Protein AF-A0AAP2YZU9-F1 (afdb_monomer_lite)

Organism: NCBI:txid2979990

Foldseek 3Di:
DDPLVVVLVVQLCVQLVVLQVQLVVCVVVVNNVSSVVSNVRSVVSNVVSVVVSVVVVD

pLDDT: mean 86.97, std 8.78, range [55.12, 95.81]

Radius of gyration: 13.38 Å; chains: 1; bounding box: 32×18×36 Å

InterPro domains:
  IPR055955 Protein of unknown function DUF7533 [PF24377] (12-52)

Structure (mmCIF, N/CA/C/O backbone):
data_AF-A0AAP2YZU9-F1
#
_entry.id   AF-A0AAP2YZU9-F1
#
loop_
_atom_site.group_PDB
_atom_site.id
_atom_site.type_symbol
_atom_site.label_atom_id
_atom_site.label_alt_id
_atom_site.label_comp_id
_atom_site.label_asym_id
_atom_site.label_entity_id
_atom_site.label_seq_id
_atom_site.pdbx_PDB_ins_code
_atom_site.Cartn_x
_atom_site.Cartn_y
_atom_site.Cartn_z
_atom_site.occupancy
_atom_site.B_iso_or_equiv
_atom_site.auth_seq_id
_atom_site.auth_comp_id
_atom_site.auth_asym_id
_atom_site.auth_atom_id
_atom_site.pdbx_PDB_model_num
ATOM 1 N N . MET A 1 1 ? -6.457 14.821 17.415 1.00 55.12 1 MET A N 1
ATOM 2 C CA . MET A 1 1 ? -6.383 13.735 16.407 1.00 55.12 1 MET A CA 1
ATOM 3 C C . MET A 1 1 ? -6.511 12.415 17.149 1.00 55.12 1 MET A C 1
ATOM 5 O O . MET A 1 1 ? -5.785 12.246 18.119 1.00 55.12 1 MET A O 1
ATOM 9 N N . SER A 1 2 ? -7.449 11.536 16.781 1.00 74.56 2 SER A N 1
ATOM 10 C CA . SER A 1 2 ? -7.594 10.222 17.430 1.00 74.56 2 SER A CA 1
ATOM 11 C C . SER A 1 2 ? -6.382 9.331 17.128 1.00 74.56 2 SER A C 1
ATOM 13 O O . SER A 1 2 ? -5.757 9.463 16.073 1.00 74.56 2 SER A O 1
ATOM 15 N N . LEU A 1 3 ? -6.055 8.415 18.043 1.00 78.75 3 LEU A N 1
ATOM 16 C CA . LEU A 1 3 ? -4.968 7.438 17.891 1.00 78.75 3 LEU A CA 1
ATOM 17 C C . LEU A 1 3 ? -5.079 6.648 16.574 1.00 78.75 3 LEU A C 1
ATOM 19 O O . LEU A 1 3 ? -4.090 6.451 15.876 1.00 78.75 3 LEU A O 1
ATOM 23 N N . THR A 1 4 ? -6.297 6.270 16.188 1.00 77.00 4 THR A N 1
ATOM 24 C CA . THR A 1 4 ? -6.592 5.546 14.943 1.00 77.00 4 THR A CA 1
ATOM 25 C C . THR A 1 4 ? -6.209 6.333 13.690 1.00 77.00 4 THR A C 1
ATOM 27 O O . THR A 1 4 ? -5.708 5.761 12.726 1.00 77.00 4 THR A O 1
ATOM 30 N N . ARG A 1 5 ? -6.357 7.661 13.711 1.00 78.44 5 ARG A N 1
ATOM 31 C CA . ARG A 1 5 ? -5.968 8.536 12.599 1.00 78.44 5 ARG A CA 1
ATOM 32 C C . ARG A 1 5 ? -4.445 8.701 12.501 1.00 78.44 5 ARG A C 1
ATOM 34 O O . ARG A 1 5 ? -3.916 8.839 11.405 1.00 78.44 5 ARG A O 1
ATOM 41 N N . TRP A 1 6 ? -3.731 8.633 13.624 1.00 83.69 6 TRP A N 1
ATOM 42 C CA . TRP A 1 6 ? -2.264 8.561 13.635 1.00 83.69 6 TRP A CA 1
ATOM 43 C C . TRP A 1 6 ? -1.741 7.220 13.116 1.00 83.69 6 TRP A C 1
ATOM 45 O O . TRP A 1 6 ? -0.800 7.200 12.326 1.00 83.69 6 TRP A O 1
ATOM 55 N N . LEU A 1 7 ? -2.386 6.114 13.496 1.00 82.44 7 LEU A N 1
ATOM 56 C CA . LEU A 1 7 ? -2.079 4.783 12.967 1.00 82.44 7 LEU A CA 1
ATOM 57 C C . LEU A 1 7 ? -2.321 4.706 11.453 1.00 82.44 7 LEU A C 1
ATOM 59 O O . LEU A 1 7 ? -1.492 4.143 10.744 1.00 82.44 7 LEU A O 1
ATOM 63 N N . TYR A 1 8 ? -3.384 5.346 10.950 1.00 80.25 8 TYR A N 1
ATOM 64 C CA . TYR A 1 8 ? -3.632 5.507 9.512 1.00 80.25 8 TYR A CA 1
ATOM 65 C C . TYR A 1 8 ? -2.461 6.192 8.802 1.00 80.25 8 TYR A C 1
ATOM 67 O O . TYR A 1 8 ? -1.935 5.676 7.816 1.00 80.25 8 TYR A O 1
ATOM 75 N N . PHE A 1 9 ? -2.014 7.339 9.318 1.00 81.19 9 PHE A N 1
ATOM 76 C CA . PHE A 1 9 ? -0.882 8.061 8.738 1.00 81.19 9 PHE A CA 1
ATOM 77 C C . PHE A 1 9 ? 0.404 7.234 8.761 1.00 81.19 9 PHE A C 1
ATOM 79 O O . PHE A 1 9 ? 1.082 7.146 7.740 1.00 81.19 9 PHE A O 1
ATOM 86 N N . LEU A 1 10 ? 0.718 6.594 9.889 1.00 85.94 10 LEU A N 1
ATOM 87 C CA . LEU A 1 10 ? 1.909 5.756 10.020 1.00 85.94 10 LEU A CA 1
ATOM 88 C C . LEU A 1 10 ? 1.881 4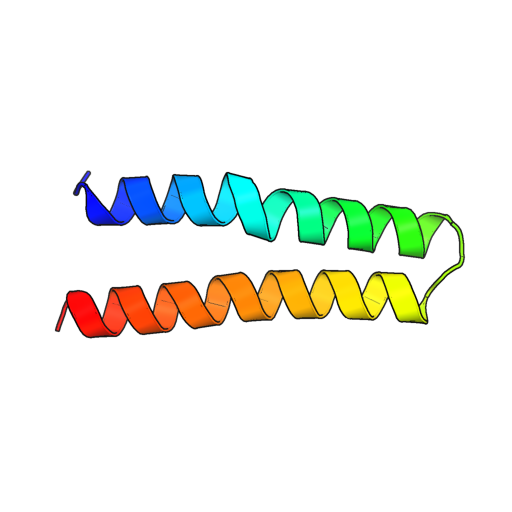.573 9.055 1.00 85.94 10 LEU A C 1
ATOM 90 O O . LEU A 1 10 ? 2.879 4.321 8.387 1.00 85.94 10 LEU A O 1
ATOM 94 N N . TRP A 1 11 ? 0.750 3.881 8.930 1.00 80.62 11 TRP A N 1
ATOM 95 C CA . TRP A 1 11 ? 0.603 2.757 8.007 1.00 80.62 11 TRP A CA 1
ATOM 96 C C . TRP A 1 11 ? 0.749 3.192 6.548 1.00 80.62 11 TRP A C 1
ATOM 98 O O . TRP A 1 11 ? 1.532 2.624 5.789 1.00 80.62 11 TRP A O 1
ATOM 108 N N . THR A 1 12 ? 0.040 4.254 6.164 1.00 81.69 12 THR A N 1
ATOM 109 C CA . THR A 1 12 ? 0.074 4.779 4.794 1.00 81.69 12 THR A CA 1
ATOM 110 C C . THR A 1 12 ? 1.486 5.231 4.426 1.00 81.69 12 THR A C 1
ATOM 112 O O . THR A 1 12 ? 1.971 4.953 3.332 1.00 81.69 12 THR A O 1
ATOM 115 N N . PHE A 1 13 ? 2.189 5.868 5.361 1.00 86.38 13 PHE A N 1
ATOM 116 C CA . PHE A 1 13 ? 3.546 6.351 5.141 1.00 86.38 13 PHE A CA 1
ATOM 117 C C . PHE A 1 13 ? 4.593 5.229 5.123 1.00 86.38 13 PHE A C 1
ATOM 119 O O . PHE A 1 13 ? 5.510 5.275 4.311 1.00 86.38 13 PHE A O 1
ATOM 126 N N . THR A 1 14 ? 4.466 4.215 5.984 1.00 89.12 14 THR A N 1
ATOM 127 C CA . THR A 1 14 ? 5.452 3.122 6.087 1.00 89.12 14 THR A CA 1
ATOM 128 C C . THR A 1 14 ? 5.250 2.012 5.062 1.00 89.12 14 THR A C 1
ATOM 130 O O . THR A 1 14 ? 6.226 1.364 4.695 1.00 89.12 14 THR A O 1
ATOM 133 N N . VAL A 1 15 ? 4.025 1.795 4.574 1.00 88.69 15 VAL A N 1
ATOM 134 C CA . VAL A 1 15 ? 3.716 0.701 3.639 1.00 88.69 15 VAL A CA 1
ATOM 135 C C . VAL A 1 15 ? 3.374 1.234 2.251 1.00 88.69 15 VAL A C 1
ATOM 137 O O . VAL A 1 15 ? 4.066 0.919 1.282 1.00 88.69 15 VAL A O 1
ATOM 140 N N . ALA A 1 16 ? 2.346 2.079 2.130 1.00 87.94 16 ALA A N 1
ATOM 141 C CA . ALA A 1 16 ? 1.899 2.557 0.820 1.00 87.94 16 ALA A CA 1
ATOM 142 C C . ALA A 1 16 ? 2.907 3.522 0.172 1.00 87.94 16 ALA A C 1
ATOM 144 O O . ALA A 1 16 ? 3.107 3.469 -1.040 1.00 87.94 16 ALA A O 1
ATOM 145 N N . GLY A 1 17 ? 3.591 4.348 0.972 1.00 89.62 17 GLY A N 1
ATOM 146 C CA . GLY A 1 17 ? 4.647 5.254 0.510 1.00 89.62 17 GLY A CA 1
ATOM 147 C C . GLY A 1 17 ? 5.777 4.531 -0.239 1.00 89.62 17 GLY A C 1
ATOM 148 O O . GLY A 1 17 ? 5.991 4.813 -1.420 1.00 89.62 17 GLY A O 1
ATOM 149 N N . PRO A 1 18 ? 6.479 3.566 0.386 1.00 92.94 18 PRO A N 1
ATOM 150 C CA . PRO A 1 18 ? 7.524 2.793 -0.280 1.00 92.94 18 PRO A CA 1
ATOM 151 C C . PRO A 1 18 ? 7.025 2.010 -1.493 1.00 92.94 18 PRO A C 1
ATOM 153 O O . PRO A 1 18 ? 7.712 1.988 -2.509 1.00 92.94 18 PRO A O 1
ATOM 156 N N . LEU A 1 19 ? 5.830 1.412 -1.427 1.00 93.06 19 LEU A N 1
ATOM 157 C CA . LEU A 1 19 ? 5.243 0.701 -2.569 1.00 93.06 19 LEU A CA 1
ATOM 158 C C . LEU A 1 19 ? 5.015 1.637 -3.760 1.00 93.06 19 LEU A C 1
ATOM 160 O O . LEU A 1 19 ? 5.362 1.291 -4.888 1.00 93.06 19 LEU A O 1
ATOM 164 N N . ALA A 1 20 ? 4.501 2.844 -3.514 1.00 92.25 20 ALA A N 1
ATOM 165 C CA . ALA A 1 20 ? 4.315 3.844 -4.557 1.00 92.25 20 ALA A CA 1
ATOM 166 C C . ALA A 1 20 ? 5.657 4.292 -5.159 1.00 92.25 20 ALA A C 1
ATOM 168 O O . ALA A 1 20 ? 5.794 4.346 -6.380 1.00 92.25 20 ALA A O 1
ATOM 169 N N . LEU A 1 21 ? 6.669 4.543 -4.320 1.00 93.75 21 LEU A N 1
ATOM 170 C CA . LEU A 1 21 ? 8.015 4.918 -4.767 1.00 93.75 21 LEU A CA 1
ATOM 171 C C . LEU A 1 21 ? 8.688 3.807 -5.583 1.00 93.75 21 LEU A C 1
ATOM 173 O O . LEU A 1 21 ? 9.271 4.086 -6.630 1.00 93.75 21 LEU A O 1
ATOM 177 N N . MET A 1 22 ? 8.570 2.547 -5.152 1.00 94.38 22 MET A N 1
ATOM 178 C CA . MET A 1 22 ? 9.049 1.390 -5.914 1.00 94.38 22 MET A CA 1
ATOM 179 C C . MET A 1 22 ? 8.324 1.278 -7.254 1.00 94.38 22 MET A C 1
ATOM 181 O O . MET A 1 22 ? 8.967 1.044 -8.273 1.00 94.3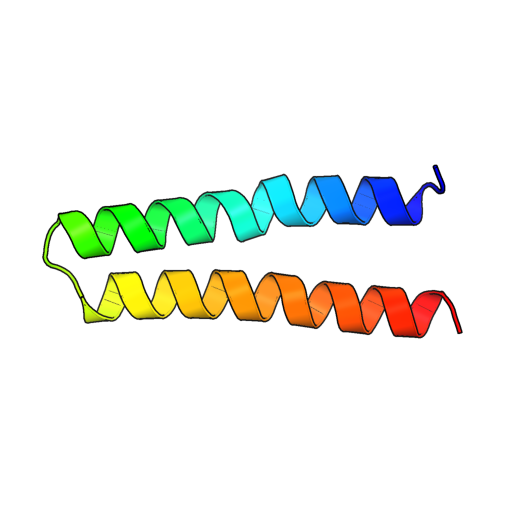8 22 MET A O 1
ATOM 185 N N . GLY A 1 23 ? 7.007 1.491 -7.272 1.00 93.31 23 GLY A N 1
ATOM 186 C CA . GLY A 1 23 ? 6.216 1.507 -8.498 1.00 93.31 23 GLY A CA 1
ATOM 187 C C . GLY A 1 23 ? 6.719 2.545 -9.491 1.00 93.31 23 GLY A C 1
ATOM 188 O O . GLY A 1 23 ? 7.066 2.194 -10.616 1.00 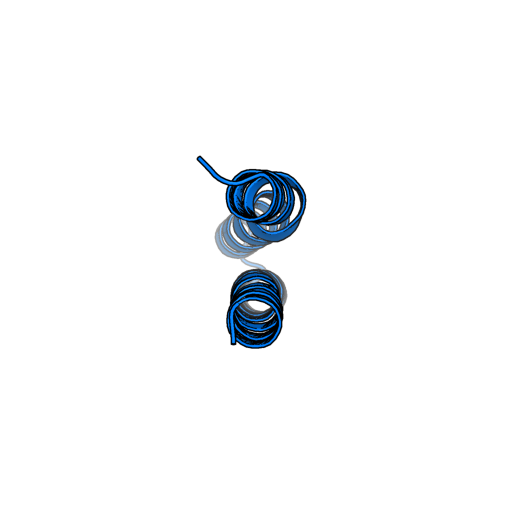93.31 23 GLY A O 1
ATOM 189 N N . VAL A 1 24 ? 6.851 3.800 -9.054 1.00 95.31 24 VAL A N 1
ATOM 190 C CA . VAL A 1 24 ? 7.366 4.895 -9.889 1.00 95.31 24 VAL A CA 1
ATOM 191 C C . VAL A 1 24 ? 8.783 4.602 -10.382 1.00 95.31 24 VAL A C 1
ATOM 193 O O . VAL A 1 24 ? 9.023 4.701 -11.581 1.00 95.31 24 VAL A O 1
ATOM 196 N N . SER A 1 25 ? 9.690 4.163 -9.502 1.00 95.62 25 SER A N 1
ATOM 197 C CA . SER A 1 25 ? 11.067 3.810 -9.881 1.00 95.62 25 SER A CA 1
ATOM 198 C C . SER A 1 25 ? 11.100 2.727 -10.962 1.00 95.62 25 SER A C 1
ATOM 200 O O . SER A 1 25 ? 11.817 2.844 -11.949 1.00 95.62 25 SER A O 1
ATOM 202 N N . ARG A 1 26 ? 10.287 1.674 -10.827 1.00 93.62 26 ARG A N 1
ATOM 203 C CA . ARG A 1 26 ? 10.239 0.588 -11.817 1.00 93.62 26 ARG A CA 1
ATOM 204 C C . ARG A 1 26 ? 9.658 1.039 -13.153 1.00 93.62 26 ARG A C 1
ATOM 206 O O . ARG A 1 26 ? 10.105 0.550 -14.187 1.00 93.62 26 ARG A O 1
ATOM 213 N N . LEU A 1 27 ? 8.699 1.967 -13.143 1.00 94.31 27 LEU A N 1
ATOM 214 C CA . LEU A 1 27 ? 8.188 2.583 -14.369 1.00 94.31 27 LEU A CA 1
ATOM 215 C C . LEU A 1 27 ? 9.263 3.431 -15.060 1.00 94.31 27 LEU A C 1
ATOM 217 O O . LEU A 1 27 ? 9.394 3.348 -16.280 1.00 94.31 27 LEU A O 1
ATOM 221 N N . THR A 1 28 ? 10.049 4.205 -14.303 1.00 95.31 28 THR A N 1
ATOM 222 C CA . THR A 1 28 ? 11.151 5.006 -14.863 1.00 95.31 28 THR A CA 1
ATOM 223 C C . THR A 1 28 ? 12.298 4.146 -15.387 1.00 95.31 28 THR A C 1
ATOM 225 O O . THR A 1 28 ? 12.942 4.532 -16.356 1.00 95.31 28 THR A O 1
ATOM 228 N N . ASP A 1 29 ? 12.489 2.949 -14.827 1.00 94.75 29 ASP A N 1
ATOM 229 C CA . ASP A 1 29 ? 13.480 1.966 -15.286 1.00 94.75 29 ASP A CA 1
ATOM 230 C C . ASP A 1 29 ? 13.007 1.150 -16.513 1.00 94.75 29 ASP A C 1
ATOM 232 O O . ASP A 1 29 ? 13.697 0.234 -16.961 1.00 94.75 29 ASP A O 1
ATOM 236 N N . GLY A 1 30 ? 11.810 1.426 -17.050 1.00 93.69 30 GLY A N 1
ATOM 237 C CA . GLY A 1 30 ? 11.232 0.714 -18.200 1.00 93.69 30 GLY A CA 1
ATOM 238 C C . GLY A 1 30 ? 10.574 -0.631 -17.861 1.00 93.69 30 GLY A C 1
ATOM 239 O O . GLY A 1 30 ? 10.092 -1.338 -18.746 1.00 93.69 30 GLY A O 1
ATOM 240 N N . SER A 1 31 ? 10.494 -0.998 -16.579 1.00 92.75 31 SER A N 1
ATOM 241 C CA . SER A 1 31 ? 9.809 -2.205 -16.108 1.00 92.75 31 SER A CA 1
ATOM 242 C C . SER A 1 31 ? 8.332 -1.915 -15.822 1.00 92.75 31 SER A C 1
ATOM 244 O O . SER A 1 31 ? 7.889 -1.860 -14.672 1.00 92.75 31 SER A O 1
ATOM 246 N N . TYR A 1 32 ? 7.550 -1.733 -16.889 1.00 91.19 32 TYR A N 1
ATOM 247 C CA . TYR A 1 32 ? 6.165 -1.255 -16.795 1.00 91.19 32 TYR A CA 1
ATOM 248 C C . TYR A 1 32 ? 5.228 -2.184 -16.017 1.00 91.19 32 TYR A C 1
ATOM 250 O O . TYR A 1 32 ? 4.441 -1.715 -15.199 1.00 91.19 32 TYR A O 1
ATOM 258 N N . VAL A 1 33 ? 5.338 -3.501 -16.225 1.00 94.50 33 VAL A N 1
ATOM 259 C CA . VAL A 1 33 ? 4.490 -4.492 -15.537 1.00 94.50 33 VAL A CA 1
ATOM 260 C C . VAL A 1 33 ? 4.752 -4.473 -14.033 1.00 94.50 33 VAL A C 1
ATOM 262 O O . VAL A 1 33 ? 3.820 -4.339 -13.247 1.00 94.50 33 VAL A O 1
ATOM 265 N N . ASN A 1 34 ? 6.022 -4.535 -13.624 1.00 91.06 34 ASN A N 1
ATOM 266 C CA . ASN A 1 34 ? 6.379 -4.515 -12.207 1.00 91.06 34 ASN A CA 1
ATOM 267 C C . ASN A 1 34 ? 6.020 -3.172 -11.564 1.00 91.06 34 ASN A C 1
ATOM 269 O O . ASN A 1 34 ? 5.476 -3.150 -10.464 1.00 91.06 34 ASN A O 1
ATOM 273 N N . GLY A 1 35 ? 6.267 -2.057 -12.259 1.00 91.81 35 GLY A N 1
ATOM 274 C CA . GLY A 1 35 ? 5.885 -0.732 -11.777 1.00 91.81 35 GLY A CA 1
ATOM 275 C C . GLY A 1 35 ? 4.379 -0.589 -11.565 1.00 91.81 35 GLY A C 1
ATOM 276 O O . GLY A 1 35 ? 3.952 -0.126 -10.508 1.00 91.81 35 GLY A O 1
ATOM 277 N N . ALA A 1 36 ? 3.567 -1.075 -12.508 1.00 95.00 36 ALA A N 1
ATOM 278 C CA . ALA A 1 36 ? 2.115 -1.102 -12.367 1.00 95.00 36 ALA A CA 1
ATOM 279 C C . ALA A 1 36 ? 1.663 -1.982 -11.191 1.00 95.00 36 ALA A C 1
ATOM 281 O O . ALA A 1 36 ? 0.813 -1.557 -10.413 1.00 95.00 36 ALA A O 1
ATOM 282 N N . VAL A 1 37 ? 2.259 -3.167 -11.006 1.00 95.50 37 VAL A N 1
ATOM 283 C CA . VAL A 1 37 ? 1.948 -4.055 -9.870 1.00 95.50 37 VAL A CA 1
ATOM 284 C C . VAL A 1 37 ? 2.210 -3.358 -8.534 1.00 95.50 37 VAL A C 1
ATOM 286 O O . VAL A 1 37 ? 1.344 -3.369 -7.663 1.00 95.50 37 VAL A O 1
ATOM 289 N N . PHE A 1 38 ? 3.360 -2.702 -8.373 1.00 93.31 38 PHE A N 1
ATOM 290 C CA . PHE A 1 38 ? 3.685 -1.979 -7.139 1.00 93.31 38 PHE A CA 1
ATOM 291 C C . PHE A 1 38 ? 2.736 -0.802 -6.870 1.00 93.31 38 PHE A C 1
ATOM 293 O O . PHE A 1 38 ? 2.331 -0.598 -5.725 1.00 93.31 38 PHE A O 1
ATOM 300 N N . LEU A 1 39 ? 2.317 -0.068 -7.907 1.00 93.06 39 LEU A N 1
ATOM 301 C CA . LEU A 1 39 ? 1.318 0.996 -7.761 1.00 93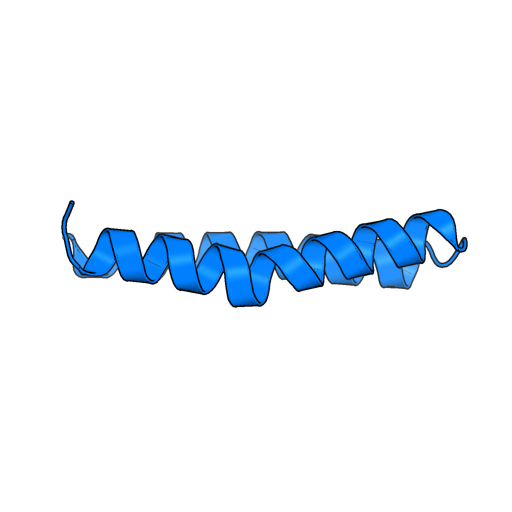.06 39 LEU A CA 1
ATOM 302 C C . LEU A 1 39 ? -0.062 0.452 -7.376 1.00 93.06 39 LEU A C 1
ATOM 304 O O . LEU A 1 39 ? -0.709 1.001 -6.487 1.00 93.06 39 LEU A O 1
ATOM 308 N N . VAL A 1 40 ? -0.500 -0.647 -7.994 1.00 95.81 40 VAL A N 1
ATOM 309 C CA . VAL A 1 40 ? -1.758 -1.314 -7.629 1.00 95.81 40 VAL A CA 1
ATOM 310 C C . VAL A 1 40 ? -1.707 -1.785 -6.176 1.00 95.81 40 VAL A C 1
ATOM 312 O O . VAL A 1 40 ? -2.650 -1.546 -5.428 1.00 95.81 40 VAL A O 1
ATOM 315 N N . LEU A 1 41 ? -0.594 -2.380 -5.739 1.00 93.00 41 LEU A N 1
ATOM 316 C CA . LEU A 1 41 ? -0.409 -2.791 -4.345 1.00 93.00 41 LEU A CA 1
ATOM 317 C C . LEU A 1 41 ? -0.469 -1.606 -3.374 1.00 93.00 41 LEU A C 1
ATOM 319 O O . LEU A 1 41 ? -1.071 -1.732 -2.307 1.00 93.00 41 LEU A O 1
ATOM 323 N N . ALA A 1 42 ? 0.096 -0.451 -3.737 1.00 91.94 42 ALA A N 1
ATOM 324 C CA . ALA A 1 42 ? -0.010 0.763 -2.930 1.00 91.94 42 ALA A CA 1
ATOM 325 C C . ALA A 1 42 ? -1.477 1.205 -2.769 1.00 91.94 42 ALA A C 1
ATOM 327 O O . ALA A 1 42 ? -1.921 1.464 -1.651 1.00 91.94 42 ALA A O 1
ATOM 328 N N . ILE A 1 43 ? -2.249 1.213 -3.861 1.00 93.31 43 ILE A N 1
ATOM 329 C CA . ILE A 1 43 ? -3.675 1.578 -3.849 1.00 93.31 43 ILE A CA 1
ATOM 330 C C . ILE A 1 43 ? -4.489 0.586 -3.011 1.00 93.31 43 ILE A C 1
ATOM 332 O O . ILE A 1 43 ? -5.263 0.999 -2.149 1.00 93.31 43 ILE A O 1
ATOM 336 N N . VAL A 1 44 ? -4.292 -0.719 -3.219 1.00 93.12 44 VAL A N 1
ATOM 337 C CA . VAL A 1 44 ? -4.987 -1.772 -2.462 1.00 93.12 44 VAL A CA 1
ATOM 338 C C . VAL A 1 44 ? -4.682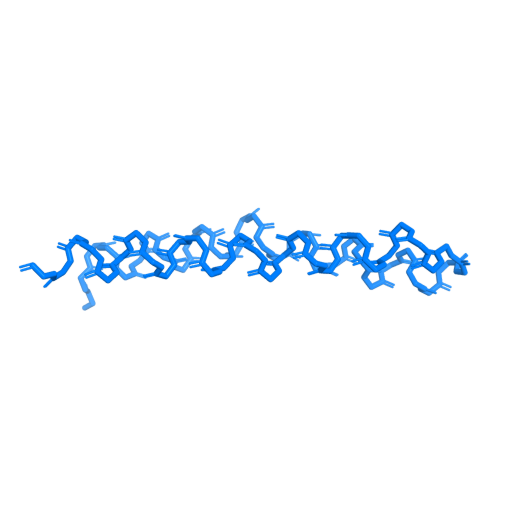 -1.654 -0.971 1.00 93.12 44 VAL A C 1
ATOM 340 O O . VAL A 1 44 ? -5.587 -1.771 -0.152 1.00 93.12 44 VAL A O 1
ATOM 343 N N . THR A 1 45 ? -3.434 -1.360 -0.607 1.00 90.38 45 TH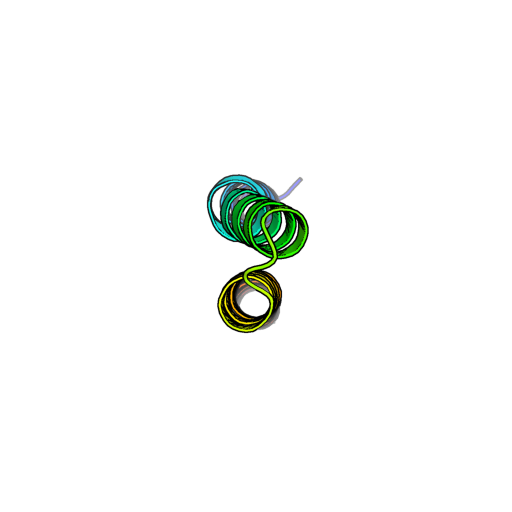R A N 1
ATOM 344 C CA . THR A 1 45 ? -3.032 -1.181 0.795 1.00 90.38 45 THR A CA 1
ATOM 345 C C . THR A 1 45 ? -3.784 -0.027 1.460 1.00 90.38 45 THR A C 1
ATOM 347 O O . THR A 1 45 ? -4.228 -0.166 2.600 1.00 90.38 45 THR A O 1
ATOM 350 N N . ILE A 1 46 ? -3.954 1.095 0.754 1.00 89.12 46 ILE A N 1
ATOM 351 C CA . ILE A 1 46 ? -4.721 2.248 1.247 1.00 89.12 46 ILE A CA 1
ATOM 352 C C . ILE A 1 46 ? -6.197 1.869 1.395 1.00 89.12 46 ILE A C 1
ATOM 354 O O . ILE A 1 46 ? -6.770 2.061 2.465 1.00 89.12 46 ILE A O 1
ATOM 358 N N . ALA A 1 47 ? -6.786 1.262 0.361 1.00 88.88 47 ALA A N 1
ATOM 359 C CA . ALA A 1 47 ? -8.198 0.888 0.347 1.00 88.88 47 ALA A CA 1
ATOM 360 C C . ALA A 1 47 ? -8.557 -0.127 1.447 1.00 88.88 47 ALA A C 1
ATOM 362 O O . ALA A 1 47 ? -9.575 0.022 2.120 1.00 88.88 47 ALA A O 1
ATOM 363 N N . VAL A 1 48 ? -7.711 -1.139 1.672 1.00 88.12 48 VAL A N 1
ATOM 364 C CA . VAL A 1 48 ? -7.902 -2.131 2.745 1.00 88.12 48 VAL A CA 1
ATOM 365 C C . VAL A 1 48 ? -7.875 -1.456 4.112 1.00 88.12 48 VAL A C 1
ATOM 367 O O . VAL A 1 48 ? -8.708 -1.754 4.966 1.00 88.12 48 VAL A O 1
ATOM 370 N N . PHE A 1 49 ? -6.943 -0.530 4.330 1.00 83.31 49 PHE A N 1
ATOM 371 C CA . PHE A 1 49 ? -6.856 0.155 5.611 1.00 83.31 49 PHE A CA 1
ATOM 372 C C . PHE A 1 49 ? -8.035 1.111 5.826 1.00 83.31 49 PHE A C 1
ATOM 374 O O . PHE A 1 49 ? -8.579 1.164 6.925 1.00 83.31 49 PHE A O 1
ATOM 381 N N . GLU A 1 50 ? -8.462 1.837 4.792 1.00 85.19 50 GLU A N 1
ATOM 382 C CA . GLU A 1 50 ? -9.640 2.707 4.851 1.00 85.19 50 GLU A CA 1
ATOM 383 C C . GLU A 1 50 ? -10.912 1.906 5.153 1.00 85.19 50 GLU A C 1
ATOM 385 O O . GLU A 1 50 ? -11.693 2.301 6.018 1.00 85.19 50 GLU A O 1
ATOM 390 N N . TYR A 1 51 ? -11.065 0.729 4.540 1.00 86.12 51 TYR A N 1
ATOM 391 C CA . TYR A 1 51 ? -12.144 -0.208 4.850 1.00 86.12 51 TYR A CA 1
ATOM 392 C C . TYR A 1 51 ? -12.122 -0.657 6.319 1.00 86.12 51 TYR A C 1
ATOM 394 O O . TYR A 1 51 ? -13.145 -0.605 7.001 1.00 86.12 51 TYR A O 1
ATOM 402 N N . ILE A 1 52 ? -10.952 -1.046 6.839 1.00 83.62 52 ILE A N 1
ATOM 403 C CA . ILE A 1 52 ? -10.787 -1.438 8.247 1.00 83.62 52 ILE A CA 1
ATOM 404 C C . ILE A 1 52 ? -11.105 -0.259 9.174 1.00 83.62 52 ILE A C 1
ATOM 406 O O . ILE A 1 52 ? -11.840 -0.420 10.144 1.00 83.62 52 ILE A O 1
ATOM 410 N N . TYR A 1 53 ? -10.597 0.936 8.871 1.00 80.62 53 TYR A N 1
ATOM 411 C CA . TYR A 1 53 ? -10.840 2.141 9.661 1.00 80.62 53 TYR A CA 1
ATOM 412 C C . TYR A 1 53 ? -12.329 2.515 9.686 1.00 80.62 53 TYR A C 1
ATOM 414 O O . TYR A 1 53 ? -12.863 2.819 10.753 1.00 80.62 53 TYR A O 1
ATOM 422 N N . ALA A 1 54 ? -13.015 2.450 8.542 1.00 81.88 54 ALA A N 1
ATOM 423 C CA . ALA A 1 54 ? -14.454 2.683 8.443 1.00 81.88 54 ALA A CA 1
ATOM 424 C C . ALA A 1 54 ? -15.269 1.633 9.216 1.00 81.88 54 ALA A C 1
ATOM 426 O O . ALA A 1 54 ? -16.273 1.978 9.837 1.00 81.88 54 ALA A O 1
ATOM 427 N N . GLY A 1 55 ? -14.820 0.374 9.226 1.00 79.38 55 GLY A N 1
ATOM 428 C CA . GLY A 1 55 ? -15.417 -0.697 10.025 1.00 79.38 55 GLY A CA 1
ATOM 429 C C . GLY A 1 55 ? -15.173 -0.564 11.532 1.00 79.38 55 GLY A C 1
ATOM 430 O O . GLY A 1 55 ? -16.035 -0.934 12.312 1.00 79.38 55 GLY A O 1
ATOM 431 N N . LEU A 1 56 ? -14.031 -0.009 11.950 1.00 73.50 56 LEU A N 1
ATOM 432 C CA . LEU A 1 56 ? -13.710 0.266 13.361 1.00 73.50 56 LEU A CA 1
ATOM 433 C C . LEU A 1 56 ? -14.398 1.517 13.919 1.00 73.50 56 LEU A C 1
ATOM 435 O O . LEU A 1 56 ? -14.416 1.709 15.134 1.00 73.50 56 LEU A O 1
ATOM 439 N N . THR A 1 57 ? -14.869 2.403 13.041 1.00 69.38 57 THR A N 1
ATOM 440 C CA . THR A 1 57 ? -15.488 3.682 13.422 1.00 69.38 57 THR A CA 1
ATOM 441 C C . THR A 1 57 ? -17.024 3.635 13.354 1.00 69.38 57 THR A C 1
ATOM 443 O O . THR A 1 57 ? -17.664 4.580 13.811 1.00 69.38 57 THR A O 1
ATOM 446 N N . ASN A 1 58 ? -17.609 2.563 12.801 1.00 55.88 58 ASN A N 1
ATOM 447 C CA . ASN A 1 58 ? -19.041 2.239 12.908 1.00 55.88 58 ASN A CA 1
ATOM 448 C C . ASN A 1 58 ? -19.317 1.399 14.157 1.00 55.88 58 ASN A C 1
ATOM 450 O O . ASN A 1 58 ? -20.426 1.552 14.712 1.00 55.88 58 ASN A O 1
#

Sequence (58 aa):
MSLTRWLYFLWTFTVAGPLALMGVSRLTDGSYVNGAVFLVLAIVTIAVFEYIYAGLTN

Secondary structure (DSSP, 8-state):
--HHHHHHHHHIIIIIHHHHHHHHHHHHTT-HHHHHHHHHHHHHHHHHHHHHHHHHH-